Protein AF-A0A972XH77-F1 (afdb_monomer_lite)

Secondary structure (DSSP, 8-state):
-EEES---HHHHHHHHHHHHHHHTS----EEE-HHHHHS--SHHHHHHHH-------TT---TT---

pLDDT: mean 87.5, std 13.57, range [44.97, 97.12]

Structure (mmCIF, N/CA/C/O backbone):
data_AF-A0A972XH77-F1
#
_entry.id   AF-A0A972XH77-F1
#
loop_
_atom_site.group_PDB
_atom_site.id
_atom_site.type_symbol
_atom_site.label_atom_id
_atom_site.label_alt_id
_atom_site.label_comp_id
_atom_site.label_asym_id
_atom_site.label_entity_id
_atom_site.label_seq_id
_atom_site.pdbx_PDB_ins_code
_atom_site.Cartn_x
_atom_site.Cartn_y
_atom_site.Cartn_z
_atom_site.occupancy
_atom_site.B_iso_or_equiv
_atom_site.auth_seq_id
_atom_site.auth_comp_id
_atom_site.auth_asym_id
_ato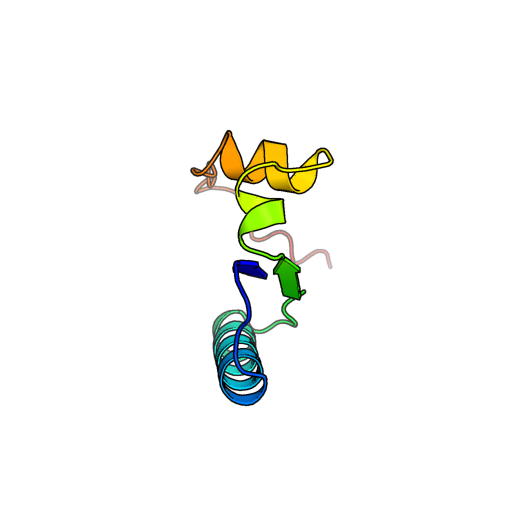m_site.auth_atom_id
_atom_site.pdbx_PDB_model_num
ATOM 1 N N . MET A 1 1 ? -1.536 -0.314 3.658 1.00 89.25 1 MET A N 1
ATOM 2 C CA . MET A 1 1 ? -1.424 -1.644 3.026 1.00 89.25 1 MET A CA 1
ATOM 3 C C . MET A 1 1 ? -0.376 -1.580 1.926 1.00 89.25 1 MET A C 1
ATOM 5 O O . MET A 1 1 ? -0.380 -0.623 1.163 1.00 89.25 1 MET A O 1
ATOM 9 N N . LEU A 1 2 ? 0.529 -2.559 1.874 1.00 93.69 2 LEU A N 1
ATOM 10 C CA . LEU A 1 2 ? 1.542 -2.691 0.822 1.00 93.69 2 LEU A CA 1
ATOM 11 C C . LEU A 1 2 ? 1.218 -3.930 -0.016 1.00 93.69 2 LEU A C 1
ATOM 13 O O . LEU A 1 2 ? 1.020 -5.003 0.551 1.00 93.69 2 LEU A O 1
ATOM 17 N N . VAL A 1 3 ? 1.183 -3.781 -1.337 1.00 95.62 3 VAL A N 1
ATOM 18 C CA . VAL A 1 3 ? 0.980 -4.872 -2.296 1.00 95.62 3 VAL A CA 1
ATOM 19 C C . VAL A 1 3 ? 2.194 -4.948 -3.207 1.00 95.62 3 VAL A C 1
ATOM 21 O O . VAL A 1 3 ? 2.653 -3.927 -3.717 1.00 95.62 3 VAL A O 1
ATOM 24 N N . VAL A 1 4 ? 2.728 -6.152 -3.392 1.00 95.56 4 VAL A N 1
ATOM 25 C CA . VAL A 1 4 ? 3.907 -6.398 -4.225 1.00 95.56 4 VAL A CA 1
ATOM 26 C C . VAL A 1 4 ? 3.506 -7.246 -5.425 1.00 95.56 4 VAL A C 1
ATOM 28 O O . VAL A 1 4 ? 2.973 -8.336 -5.243 1.00 95.56 4 VAL A O 1
ATOM 31 N N . GLY A 1 5 ? 3.813 -6.780 -6.633 1.00 95.56 5 GLY A N 1
ATOM 32 C CA . GLY A 1 5 ? 3.524 -7.481 -7.881 1.00 95.56 5 GLY A CA 1
ATOM 33 C C . GLY A 1 5 ? 2.669 -6.646 -8.825 1.00 95.56 5 GLY A C 1
ATOM 34 O O . GLY A 1 5 ? 2.800 -5.423 -8.857 1.00 95.56 5 GLY A O 1
ATOM 35 N N . ASP A 1 6 ? 1.835 -7.337 -9.591 1.00 95.69 6 ASP A N 1
ATOM 36 C CA . ASP A 1 6 ? 0.888 -6.767 -10.548 1.00 95.69 6 ASP A CA 1
ATOM 37 C C . ASP A 1 6 ? -0.497 -7.366 -10.258 1.00 95.69 6 ASP A C 1
ATOM 39 O O . ASP A 1 6 ? -0.865 -8.380 -10.851 1.00 95.69 6 ASP A O 1
ATOM 43 N N . PRO A 1 7 ? -1.192 -6.877 -9.212 1.00 94.31 7 PRO A N 1
ATOM 44 C CA . PRO A 1 7 ? -2.491 -7.414 -8.838 1.00 94.31 7 PRO A CA 1
ATOM 45 C C . PRO A 1 7 ? -3.543 -7.030 -9.878 1.00 94.31 7 PRO A C 1
ATOM 47 O O . PRO A 1 7 ? -3.539 -5.904 -10.383 1.00 94.31 7 PRO A O 1
ATOM 50 N N . ASP A 1 8 ? -4.493 -7.932 -10.120 1.00 96.56 8 ASP A N 1
ATOM 51 C CA . ASP A 1 8 ? -5.711 -7.555 -10.823 1.00 96.56 8 ASP A CA 1
ATOM 52 C C . ASP A 1 8 ? -6.457 -6.458 -10.040 1.00 96.56 8 ASP A C 1
ATOM 54 O O . ASP A 1 8 ? -6.405 -6.389 -8.804 1.00 96.56 8 ASP A O 1
ATOM 58 N N . ARG A 1 9 ? -7.112 -5.548 -10.767 1.00 94.44 9 ARG A N 1
ATOM 59 C CA . ARG A 1 9 ? -7.777 -4.388 -10.167 1.00 94.44 9 ARG A CA 1
ATOM 60 C C . ARG A 1 9 ? -8.929 -4.807 -9.258 1.00 94.44 9 ARG A C 1
ATOM 62 O O . ARG A 1 9 ? -9.095 -4.183 -8.207 1.00 94.44 9 ARG A O 1
ATOM 69 N N . ASP A 1 10 ? -9.695 -5.813 -9.652 1.00 97.12 10 ASP A N 1
ATOM 70 C CA . ASP A 1 10 ? -10.879 -6.243 -8.914 1.00 97.12 10 ASP A CA 1
ATOM 71 C C . ASP A 1 10 ? -10.448 -6.965 -7.630 1.00 97.12 10 ASP A C 1
ATOM 73 O O . ASP A 1 10 ? -10.915 -6.629 -6.540 1.00 97.12 10 ASP A O 1
ATOM 77 N N . ASP A 1 11 ? -9.427 -7.823 -7.719 1.00 96.50 11 ASP A N 1
ATOM 78 C CA . ASP A 1 11 ? -8.814 -8.469 -6.551 1.00 96.50 11 ASP A CA 1
ATOM 79 C C . ASP A 1 11 ? -8.240 -7.447 -5.554 1.00 96.50 11 ASP A C 1
ATOM 81 O O . ASP A 1 11 ? -8.381 -7.591 -4.330 1.00 96.50 11 ASP A O 1
ATOM 85 N N . LEU A 1 12 ? -7.584 -6.397 -6.065 1.00 96.06 12 LEU A N 1
ATOM 86 C CA . LEU A 1 12 ? -7.056 -5.315 -5.240 1.00 96.06 12 LEU A CA 1
ATOM 87 C C . LEU A 1 12 ? -8.188 -4.546 -4.554 1.00 96.06 12 LEU A C 1
ATOM 89 O O . LEU A 1 12 ? -8.095 -4.283 -3.353 1.00 96.06 12 LEU A O 1
ATOM 93 N N . PHE A 1 13 ? -9.246 -4.200 -5.289 1.00 95.19 13 PHE A N 1
ATOM 94 C CA . PHE A 1 13 ? -10.400 -3.480 -4.754 1.00 95.19 13 PHE A CA 1
ATOM 95 C C . PHE A 1 13 ? -11.071 -4.268 -3.625 1.00 95.19 13 PHE A C 1
ATOM 97 O O . PHE A 1 13 ? -11.265 -3.740 -2.526 1.00 95.19 13 PHE A O 1
ATOM 104 N N . ASP A 1 14 ? -11.312 -5.557 -3.845 1.00 96.62 14 ASP A N 1
ATOM 105 C CA . ASP A 1 14 ? -11.903 -6.448 -2.852 1.00 96.62 14 ASP A CA 1
ATOM 106 C C . ASP A 1 14 ? -11.024 -6.582 -1.602 1.00 96.62 14 ASP A C 1
ATOM 108 O O . ASP A 1 14 ? -11.516 -6.562 -0.467 1.00 96.62 14 ASP A O 1
ATOM 112 N N . ALA A 1 15 ? -9.703 -6.690 -1.773 1.00 95.94 15 ALA A N 1
ATOM 113 C CA . ALA A 1 15 ? -8.770 -6.754 -0.652 1.00 95.94 15 ALA A CA 1
ATOM 114 C C . ALA A 1 15 ? -8.775 -5.467 0.188 1.00 95.94 15 ALA A C 1
ATOM 116 O O . ALA A 1 15 ? -8.756 -5.535 1.422 1.00 95.94 15 ALA A O 1
ATOM 117 N N . VAL A 1 16 ? -8.845 -4.304 -0.463 1.00 96.00 16 VAL A N 1
ATOM 118 C CA . VAL A 1 16 ? -8.922 -2.993 0.198 1.00 96.00 16 VAL A CA 1
ATOM 119 C C . VAL A 1 16 ? -10.250 -2.823 0.924 1.00 96.00 16 VAL A C 1
ATOM 121 O O . VAL A 1 16 ? -10.253 -2.372 2.073 1.00 96.00 16 VAL A O 1
ATOM 124 N N . GLY A 1 17 ? -11.359 -3.246 0.313 1.00 96.12 17 GLY A N 1
ATOM 125 C CA . GLY A 1 17 ? -12.680 -3.255 0.940 1.00 96.12 17 GLY A CA 1
ATOM 126 C C . GLY A 1 17 ? -12.681 -4.068 2.233 1.00 96.12 17 GLY A C 1
ATOM 127 O O . GLY A 1 17 ? -13.002 -3.541 3.299 1.00 96.12 17 GLY A O 1
ATOM 128 N N . ARG A 1 18 ? -12.195 -5.316 2.184 1.00 96.06 18 ARG A N 1
ATOM 129 C CA . ARG A 1 18 ? -12.077 -6.176 3.377 1.00 96.06 18 ARG A CA 1
ATOM 130 C C . ARG A 1 18 ? -11.212 -5.550 4.471 1.00 96.06 18 ARG A C 1
ATOM 132 O O . ARG A 1 18 ? -11.573 -5.606 5.647 1.00 96.06 18 ARG A O 1
ATOM 139 N N . ALA A 1 19 ? -10.070 -4.969 4.104 1.00 95.69 19 ALA A N 1
ATOM 140 C CA . ALA A 1 19 ? -9.172 -4.329 5.061 1.00 95.69 19 ALA A CA 1
ATOM 141 C C . ALA A 1 19 ? -9.822 -3.101 5.719 1.00 95.69 19 ALA A C 1
ATOM 143 O O . ALA A 1 19 ? -9.733 -2.946 6.936 1.00 95.69 19 ALA A O 1
ATOM 144 N N . THR A 1 20 ? -10.519 -2.281 4.933 1.00 94.31 20 THR A N 1
ATOM 145 C CA . THR A 1 20 ? -11.238 -1.087 5.399 1.00 94.31 20 THR A CA 1
ATOM 146 C C . THR A 1 20 ? -12.355 -1.465 6.366 1.00 94.31 20 THR A C 1
ATOM 148 O O . THR A 1 20 ? -12.413 -0.927 7.470 1.00 94.31 20 THR A O 1
ATOM 151 N N . THR A 1 21 ? -13.184 -2.456 6.016 1.00 96.31 21 THR A N 1
ATOM 152 C CA . THR A 1 21 ? -14.244 -2.970 6.899 1.00 96.31 21 THR A CA 1
ATOM 153 C C . THR A 1 21 ? -13.677 -3.504 8.211 1.00 96.31 21 THR A C 1
ATOM 155 O O . THR A 1 21 ? -14.221 -3.221 9.273 1.00 96.31 21 THR A O 1
ATOM 158 N N . ARG A 1 22 ? -12.564 -4.248 8.165 1.00 95.31 22 ARG A N 1
ATOM 159 C CA . ARG A 1 22 ? -11.947 -4.822 9.369 1.00 95.31 22 ARG A CA 1
ATOM 160 C C . ARG A 1 22 ? -11.296 -3.773 10.271 1.00 95.31 22 ARG A C 1
ATOM 162 O O . ARG A 1 22 ? -11.279 -3.954 11.484 1.00 95.31 22 ARG A O 1
ATOM 169 N N . LEU A 1 23 ? -10.715 -2.726 9.690 1.00 93.00 23 LEU A N 1
ATOM 170 C CA . LEU A 1 23 ? -10.016 -1.675 10.433 1.00 93.00 23 LEU A CA 1
ATO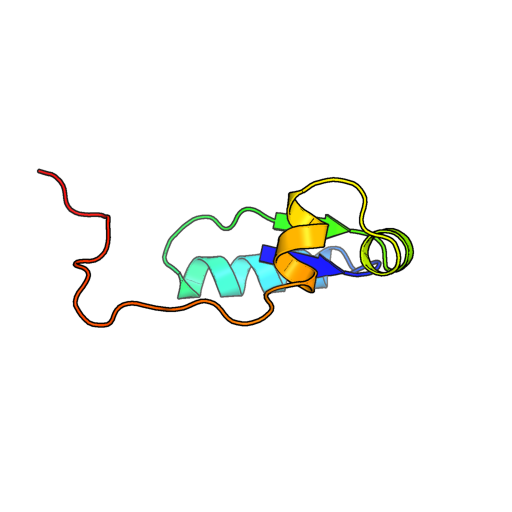M 171 C C . LEU A 1 23 ? -10.934 -0.522 10.856 1.00 93.00 23 LEU A C 1
ATOM 173 O O . LEU A 1 23 ? -10.520 0.284 11.684 1.00 93.00 23 LEU A O 1
ATOM 177 N N . GLY A 1 24 ? -12.137 -0.418 10.282 1.00 94.44 24 GLY A N 1
ATOM 178 C CA . GLY A 1 24 ? -13.073 0.682 10.532 1.00 94.44 24 GLY A CA 1
ATOM 179 C C . GLY A 1 24 ? -12.584 2.044 10.025 1.00 94.44 24 GLY A C 1
ATOM 180 O O . GLY A 1 24 ? -13.106 3.072 10.441 1.00 94.44 24 GLY A O 1
ATOM 181 N N . LYS A 1 25 ? -11.565 2.071 9.159 1.00 93.00 25 LYS A N 1
ATOM 182 C CA . LYS A 1 25 ? -10.964 3.293 8.610 1.00 93.00 25 LYS A CA 1
ATOM 183 C C . LYS A 1 25 ? -10.391 3.060 7.222 1.00 93.00 25 LYS A C 1
ATOM 185 O O . LYS A 1 25 ? -10.051 1.927 6.875 1.00 93.00 25 LYS A O 1
ATOM 190 N N . GLU A 1 26 ? -10.240 4.146 6.469 1.00 91.06 26 GLU A N 1
ATOM 191 C CA . GLU A 1 26 ? -9.645 4.117 5.135 1.00 91.06 26 GLU A CA 1
ATOM 192 C C . GLU A 1 26 ? -8.219 3.551 5.168 1.00 91.06 26 GLU A C 1
ATOM 194 O O . GLU A 1 26 ? -7.412 3.840 6.061 1.00 91.06 26 GLU A O 1
ATOM 199 N N . VAL A 1 27 ? -7.914 2.713 4.179 1.00 93.62 27 VAL A N 1
ATOM 200 C CA . VAL A 1 27 ? -6.620 2.056 4.041 1.00 93.62 27 VAL A CA 1
ATOM 201 C C . VAL A 1 27 ? -5.837 2.699 2.906 1.00 93.62 27 VAL A C 1
ATOM 203 O O . VAL A 1 27 ? -6.156 2.506 1.740 1.00 93.62 27 VAL A O 1
ATOM 206 N N . ASN A 1 28 ? -4.731 3.364 3.244 1.00 92.94 28 ASN A N 1
ATOM 207 C CA . ASN A 1 28 ? -3.765 3.826 2.246 1.00 92.94 28 ASN A CA 1
ATOM 208 C C . ASN A 1 28 ? -3.089 2.630 1.572 1.00 92.94 28 ASN A C 1
ATOM 210 O O . ASN A 1 28 ? -2.469 1.798 2.249 1.00 92.94 28 ASN A O 1
ATOM 214 N N . VAL A 1 29 ? -3.185 2.546 0.248 1.00 93.88 29 VAL A N 1
ATOM 215 C CA . VAL A 1 29 ? -2.644 1.438 -0.548 1.00 93.88 29 VAL A CA 1
ATOM 216 C C . VAL A 1 29 ? -1.410 1.898 -1.304 1.00 93.88 29 VAL A C 1
ATOM 218 O O . VAL A 1 29 ? -1.445 2.877 -2.042 1.00 93.88 29 VAL A O 1
ATOM 221 N N . HIS A 1 30 ? -0.324 1.146 -1.161 1.00 93.81 30 HIS A N 1
ATOM 222 C CA . HIS A 1 30 ? 0.868 1.293 -1.984 1.00 93.81 30 HIS A CA 1
ATOM 223 C C . HIS A 1 30 ? 1.089 0.000 -2.762 1.00 93.81 30 HIS A C 1
ATOM 225 O O . HIS A 1 30 ? 1.305 -1.049 -2.158 1.00 93.81 30 HIS A O 1
ATOM 231 N N . VAL A 1 31 ? 1.042 0.077 -4.092 1.00 95.06 31 VAL A N 1
ATOM 232 C CA . VAL A 1 31 ? 1.358 -1.045 -4.985 1.00 95.06 31 VAL A CA 1
ATOM 233 C C . VAL A 1 31 ? 2.760 -0.835 -5.543 1.00 95.06 31 VAL A C 1
ATOM 235 O O . VAL A 1 31 ? 3.081 0.245 -6.039 1.00 95.06 31 VAL A O 1
ATOM 238 N N . VAL A 1 32 ? 3.612 -1.848 -5.435 1.00 95.69 32 VAL A N 1
ATOM 239 C CA . VAL A 1 32 ? 4.985 -1.817 -5.949 1.00 95.69 32 VAL A CA 1
ATOM 240 C C . VAL A 1 32 ? 5.259 -3.057 -6.781 1.00 95.69 32 VAL A C 1
ATOM 242 O O . VAL A 1 32 ? 4.793 -4.145 -6.461 1.00 95.69 32 VAL A O 1
ATOM 245 N N . THR A 1 33 ? 6.062 -2.924 -7.833 1.00 96.00 33 THR A N 1
ATOM 246 C CA . THR A 1 33 ? 6.445 -4.084 -8.644 1.00 96.00 33 THR A CA 1
ATOM 247 C C . THR A 1 33 ? 7.346 -5.034 -7.854 1.00 96.00 33 THR A C 1
ATOM 249 O O . THR A 1 33 ? 8.073 -4.625 -6.941 1.00 96.00 33 THR A O 1
ATOM 252 N N . ALA A 1 34 ? 7.382 -6.306 -8.256 1.00 95.62 34 ALA A N 1
ATOM 253 C CA . ALA A 1 34 ? 8.306 -7.283 -7.676 1.00 95.62 34 ALA A CA 1
ATOM 254 C C . ALA A 1 34 ? 9.777 -6.832 -7.788 1.00 95.62 34 ALA A C 1
ATOM 256 O O . ALA A 1 34 ? 10.564 -7.029 -6.862 1.00 95.62 34 ALA A O 1
ATOM 257 N N . ALA A 1 35 ? 10.142 -6.153 -8.883 1.00 95.31 35 ALA A N 1
ATOM 258 C CA . ALA A 1 35 ? 11.481 -5.599 -9.074 1.00 95.31 35 ALA A CA 1
ATOM 259 C C . ALA A 1 35 ? 11.803 -4.479 -8.067 1.00 95.31 35 ALA A C 1
ATOM 261 O O . ALA A 1 35 ? 12.900 -4.459 -7.501 1.00 95.31 35 ALA A O 1
ATOM 262 N N . ALA A 1 36 ? 10.848 -3.580 -7.806 1.00 94.19 36 ALA A N 1
ATOM 263 C CA . ALA A 1 36 ? 11.000 -2.522 -6.808 1.00 94.19 36 ALA A CA 1
ATOM 264 C C . ALA A 1 36 ? 11.094 -3.091 -5.384 1.00 94.19 36 ALA A C 1
ATOM 266 O O . ALA A 1 36 ? 11.870 -2.592 -4.576 1.00 94.19 36 ALA A O 1
ATOM 267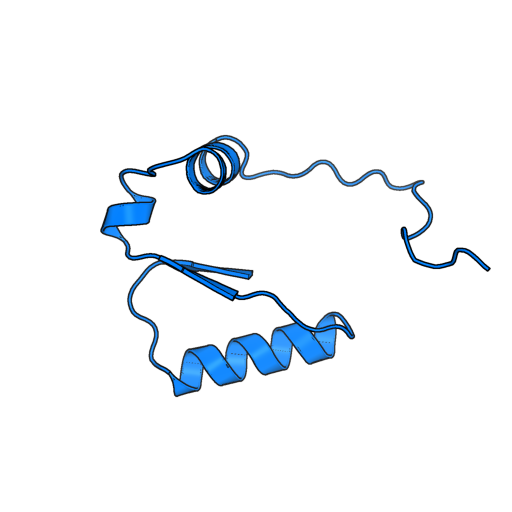 N N . TRP A 1 37 ? 10.371 -4.169 -5.078 1.00 95.00 37 TRP A N 1
ATOM 268 C CA . TRP A 1 37 ? 10.500 -4.869 -3.798 1.00 95.00 37 TRP A CA 1
ATOM 269 C C . TRP A 1 37 ? 11.834 -5.619 -3.651 1.00 95.00 37 TRP A C 1
ATOM 271 O O . TRP A 1 37 ? 12.441 -5.644 -2.574 1.00 95.00 37 TRP A O 1
ATOM 281 N N . ALA A 1 38 ? 12.332 -6.228 -4.731 1.00 94.50 38 ALA A N 1
ATOM 282 C CA . ALA A 1 38 ? 13.615 -6.926 -4.737 1.00 94.50 38 ALA A CA 1
ATOM 283 C C . ALA A 1 38 ? 14.778 -5.960 -4.470 1.00 94.50 38 ALA A C 1
ATOM 285 O O . ALA A 1 38 ? 15.635 -6.252 -3.631 1.00 94.50 38 ALA A O 1
ATOM 286 N N . LYS A 1 39 ? 14.760 -4.795 -5.129 1.00 94.69 39 LYS A N 1
ATOM 287 C CA . LYS A 1 39 ? 15.758 -3.726 -5.003 1.00 94.69 39 LYS A CA 1
ATOM 288 C C . LYS A 1 39 ? 15.075 -2.431 -4.535 1.00 94.69 39 LYS A C 1
ATOM 290 O O . LYS A 1 39 ? 14.829 -1.550 -5.365 1.00 94.69 39 LYS A O 1
ATOM 295 N N . PRO A 1 40 ? 14.747 -2.322 -3.232 1.00 90.81 40 PRO A N 1
ATOM 296 C CA . PRO A 1 40 ? 14.017 -1.181 -2.699 1.00 90.81 40 PRO A CA 1
ATOM 297 C C . PRO A 1 40 ? 14.792 0.111 -2.928 1.00 90.81 40 PRO A C 1
ATOM 299 O O . PRO A 1 40 ? 15.988 0.205 -2.659 1.00 90.81 40 PRO A O 1
ATOM 302 N N . LYS A 1 41 ? 14.081 1.117 -3.431 1.00 89.25 41 LYS A N 1
ATOM 303 C CA . LYS A 1 41 ? 14.566 2.492 -3.503 1.00 89.25 41 LYS A CA 1
ATOM 304 C C . LYS A 1 41 ? 13.826 3.311 -2.453 1.00 89.25 41 LYS A C 1
ATOM 306 O O . LYS A 1 41 ? 12.603 3.233 -2.354 1.00 89.25 41 LYS A O 1
ATOM 311 N N . GLY A 1 42 ? 14.572 4.098 -1.686 1.00 88.12 42 GLY A N 1
ATOM 312 C CA . GLY A 1 42 ? 14.023 4.953 -0.637 1.00 88.12 42 GLY A CA 1
ATOM 313 C C . GLY A 1 42 ? 13.872 4.266 0.723 1.00 88.12 42 GLY A C 1
ATOM 314 O O . GLY A 1 42 ? 14.023 3.050 0.870 1.00 88.12 42 GLY A O 1
ATOM 315 N N . ALA A 1 43 ? 13.594 5.087 1.736 1.00 89.94 43 ALA A N 1
ATOM 316 C CA . ALA A 1 43 ? 13.616 4.674 3.136 1.00 89.94 43 ALA A CA 1
ATOM 317 C C . ALA A 1 43 ? 12.476 3.713 3.501 1.00 89.94 43 ALA A C 1
ATOM 319 O O . ALA A 1 43 ? 12.706 2.767 4.245 1.00 89.94 43 ALA A O 1
ATOM 320 N N . PHE A 1 44 ? 11.273 3.906 2.948 1.00 89.69 44 PHE A N 1
ATOM 321 C CA . PHE A 1 44 ? 10.093 3.123 3.326 1.00 89.69 44 PHE A CA 1
ATOM 322 C C . PHE A 1 44 ? 10.250 1.625 3.029 1.00 89.69 44 PHE A C 1
ATOM 324 O O . PHE A 1 44 ? 10.240 0.813 3.950 1.00 89.69 44 PHE A O 1
ATOM 331 N N . LEU A 1 45 ? 10.451 1.246 1.760 1.00 92.88 45 LEU A N 1
ATOM 332 C CA . LEU A 1 45 ? 10.580 -0.170 1.392 1.00 92.88 45 LEU A CA 1
ATOM 333 C C . LEU A 1 45 ? 11.821 -0.812 2.023 1.00 92.88 45 LEU A C 1
ATOM 335 O O . LEU A 1 45 ? 11.778 -1.982 2.395 1.00 92.88 45 LEU A O 1
ATOM 339 N N . SER A 1 46 ? 12.904 -0.044 2.186 1.00 93.25 46 SER A N 1
ATOM 340 C CA . SER A 1 46 ? 14.115 -0.512 2.869 1.00 93.25 46 SER A CA 1
ATOM 341 C C . SER A 1 46 ? 13.842 -0.826 4.340 1.00 93.25 46 SER A C 1
ATOM 343 O O . SER A 1 46 ? 14.221 -1.893 4.813 1.00 93.25 46 SER A O 1
ATOM 345 N N . ALA A 1 47 ? 13.136 0.059 5.049 1.00 90.81 47 ALA A N 1
ATOM 346 C CA . ALA A 1 47 ? 12.792 -0.125 6.454 1.00 90.81 47 ALA A CA 1
ATOM 347 C C . ALA A 1 47 ? 11.821 -1.292 6.663 1.00 90.81 47 ALA A C 1
ATOM 349 O O . ALA A 1 47 ? 12.064 -2.118 7.541 1.00 90.81 47 ALA A O 1
ATOM 350 N N . VAL A 1 48 ? 10.775 -1.398 5.833 1.00 91.31 48 VAL A N 1
ATOM 351 C CA . VAL A 1 48 ? 9.796 -2.500 5.884 1.00 91.31 48 VAL A CA 1
ATOM 352 C C . VAL A 1 48 ? 10.476 -3.847 5.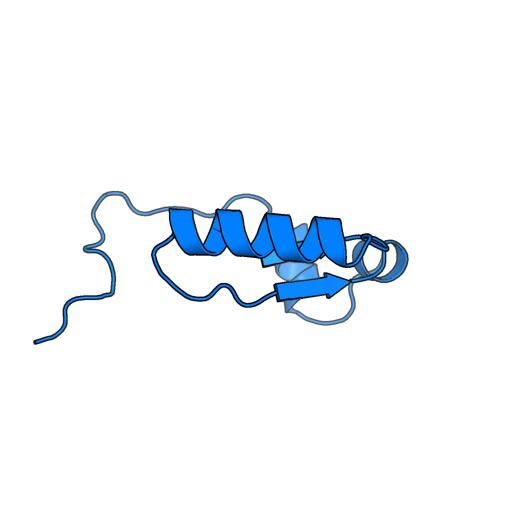631 1.00 91.31 48 VAL A C 1
ATOM 354 O O . VAL A 1 48 ? 10.196 -4.821 6.322 1.00 91.31 48 VAL A O 1
ATOM 357 N N . LYS A 1 49 ? 11.398 -3.913 4.664 1.00 90.62 49 LYS A N 1
ATOM 358 C CA . LYS A 1 49 ? 12.124 -5.149 4.347 1.00 90.62 49 LYS A CA 1
ATOM 359 C C . LYS A 1 49 ? 13.161 -5.516 5.413 1.00 90.62 49 LYS A C 1
ATOM 361 O O . LYS A 1 49 ? 13.371 -6.698 5.660 1.00 90.62 49 LYS A O 1
ATOM 366 N N . ALA A 1 50 ? 13.798 -4.524 6.037 1.00 91.75 50 ALA A N 1
ATOM 367 C CA . ALA A 1 50 ? 14.771 -4.736 7.109 1.00 91.75 50 ALA A CA 1
ATOM 368 C C . ALA A 1 50 ? 14.116 -5.117 8.448 1.00 91.75 50 ALA A C 1
ATOM 370 O O . ALA A 1 50 ? 14.719 -5.842 9.233 1.00 91.75 50 ALA A O 1
ATOM 371 N N . ASN A 1 51 ? 12.888 -4.653 8.700 1.00 89.19 51 ASN A N 1
ATOM 372 C CA . ASN A 1 51 ? 12.173 -4.852 9.959 1.00 89.19 51 ASN A CA 1
ATOM 373 C C . ASN A 1 51 ? 10.776 -5.433 9.687 1.00 89.19 51 ASN A C 1
ATOM 375 O O . ASN A 1 51 ? 9.780 -4.714 9.773 1.00 89.19 51 ASN A O 1
ATOM 379 N N . PRO A 1 52 ? 10.671 -6.732 9.353 1.00 82.88 52 PRO A N 1
ATOM 380 C CA . PRO A 1 52 ? 9.381 -7.362 9.068 1.00 82.88 52 PRO A CA 1
ATOM 381 C C . PRO A 1 52 ? 8.502 -7.524 10.318 1.00 82.88 52 PRO A C 1
ATOM 383 O O . PRO A 1 52 ? 7.323 -7.849 10.205 1.00 82.88 52 PRO A O 1
ATOM 386 N N . LEU A 1 53 ? 9.072 -7.313 11.507 1.00 88.50 53 LEU A N 1
ATOM 387 C CA . LEU A 1 53 ? 8.379 -7.368 12.786 1.00 88.50 53 LEU A CA 1
ATOM 388 C C . LEU A 1 53 ? 8.217 -5.951 13.336 1.00 88.50 53 LEU A C 1
ATOM 390 O O . LEU A 1 53 ? 9.179 -5.187 13.394 1.00 88.50 53 LEU A O 1
ATOM 394 N N . ALA A 1 54 ? 7.002 -5.626 13.770 1.00 77.06 54 ALA A N 1
ATOM 395 C CA . ALA A 1 54 ? 6.710 -4.401 14.498 1.00 77.06 54 ALA A CA 1
ATOM 396 C C . ALA A 1 54 ? 6.476 -4.733 15.975 1.00 77.06 54 ALA A C 1
ATOM 398 O O . ALA A 1 54 ? 5.744 -5.669 16.298 1.00 77.06 54 ALA A O 1
ATOM 399 N N . ILE A 1 55 ? 7.089 -3.956 16.868 1.00 82.12 55 ILE A N 1
ATOM 400 C CA . ILE A 1 55 ? 6.818 -4.044 18.304 1.00 82.12 55 ILE A CA 1
ATOM 401 C C . ILE A 1 55 ? 5.486 -3.341 18.561 1.00 82.12 55 ILE A C 1
ATOM 403 O O . ILE A 1 55 ? 5.350 -2.152 18.275 1.00 82.12 55 ILE A O 1
ATOM 407 N N . VAL A 1 56 ? 4.512 -4.074 19.098 1.00 80.81 56 VAL A N 1
ATOM 408 C CA . VAL A 1 56 ? 3.222 -3.517 19.516 1.00 80.81 56 VAL A CA 1
ATOM 409 C C . VAL A 1 56 ? 3.223 -3.421 21.043 1.00 80.81 56 VAL A C 1
ATOM 411 O O . VAL A 1 56 ? 3.203 -4.462 21.702 1.00 80.81 56 VAL A O 1
ATOM 414 N N . PRO A 1 57 ? 3.291 -2.210 21.625 1.00 78.69 57 PRO A N 1
ATOM 415 C CA . PRO A 1 57 ? 3.160 -2.043 23.067 1.00 78.69 57 PRO A CA 1
ATOM 416 C C . PRO A 1 57 ? 1.735 -2.407 23.499 1.00 78.69 57 PRO A C 1
ATOM 418 O O . PRO A 1 57 ? 0.767 -1.906 22.930 1.00 78.69 57 PRO A O 1
ATOM 421 N N . LEU A 1 58 ? 1.613 -3.281 24.500 1.00 79.31 58 LEU A N 1
ATOM 422 C CA . LEU A 1 58 ? 0.322 -3.787 24.985 1.00 79.31 58 LEU A CA 1
ATOM 423 C C . LEU A 1 58 ? -0.458 -2.743 25.801 1.00 79.31 58 LEU A C 1
ATOM 425 O O . LEU A 1 58 ? -1.681 -2.807 25.855 1.00 79.31 58 LEU A O 1
ATOM 429 N N . ASP A 1 59 ? 0.244 -1.757 26.365 1.00 76.88 59 ASP A N 1
ATOM 430 C CA . ASP A 1 59 ? -0.318 -0.776 27.301 1.00 76.88 59 ASP A CA 1
ATOM 431 C C . ASP A 1 59 ? -0.583 0.600 26.670 1.00 76.88 59 ASP A C 1
ATOM 433 O O . ASP A 1 59 ? -0.859 1.571 27.373 1.00 76.88 59 ASP A O 1
ATOM 437 N N . SER A 1 60 ? -0.461 0.733 25.345 1.00 59.59 60 SER A N 1
ATOM 438 C CA . SER A 1 60 ? -0.709 2.018 24.693 1.00 59.59 60 SER A CA 1
ATOM 439 C C . SER A 1 60 ? -2.214 2.188 24.452 1.00 59.59 60 SER A C 1
ATOM 441 O O . SER A 1 60 ? -2.788 1.382 23.712 1.00 59.59 60 SER A O 1
ATOM 443 N N . PRO A 1 61 ? -2.876 3.207 25.042 1.00 59.31 61 PRO A N 1
ATOM 444 C CA . PRO A 1 61 ? -4.238 3.539 24.655 1.00 59.31 61 PRO A CA 1
ATOM 445 C C . PRO A 1 61 ? -4.230 3.832 23.156 1.00 59.31 61 PRO A C 1
ATOM 447 O O . PRO A 1 61 ? -3.345 4.538 22.666 1.00 59.31 61 PRO A O 1
ATOM 450 N N . LEU A 1 62 ? -5.177 3.235 22.427 1.00 62.25 62 LEU A N 1
ATOM 451 C CA . LEU A 1 62 ? -5.351 3.453 20.994 1.00 62.25 62 LEU A CA 1
ATOM 452 C C . LEU A 1 62 ? -5.271 4.958 20.734 1.00 62.25 62 LEU A C 1
ATOM 454 O O . LEU A 1 62 ? -6.084 5.723 21.246 1.00 62.25 62 LEU A O 1
ATOM 458 N N . LEU A 1 63 ? -4.243 5.379 19.997 1.00 57.38 63 LEU A N 1
ATOM 459 C CA . LEU A 1 63 ? -3.998 6.772 19.647 1.00 57.38 63 LEU A CA 1
ATOM 460 C C . LEU A 1 63 ? -5.183 7.238 18.782 1.00 57.38 63 LEU A C 1
ATOM 462 O O . LEU A 1 63 ? -5.190 7.023 17.570 1.00 57.38 63 LEU A O 1
ATOM 466 N N . GLY A 1 64 ? -6.240 7.739 19.424 1.00 52.50 64 GLY A N 1
ATOM 467 C CA . GLY A 1 64 ? -7.536 7.915 18.771 1.00 52.50 64 GLY A CA 1
ATOM 468 C C . GLY A 1 64 ? -8.679 8.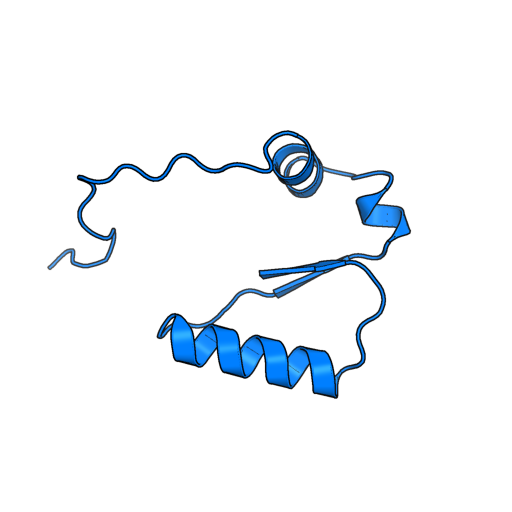500 19.601 1.00 52.50 64 GLY A C 1
ATOM 469 O O . GLY A 1 64 ? -9.706 8.783 19.002 1.00 52.50 64 GLY A O 1
ATOM 470 N N . GLU A 1 65 ? -8.528 8.751 20.904 1.00 47.78 65 GLU A N 1
ATOM 471 C CA . GLU A 1 65 ? -9.506 9.553 21.660 1.00 47.78 65 GLU A CA 1
ATOM 472 C C . GLU A 1 65 ? -8.785 10.682 22.401 1.00 47.78 65 GLU A C 1
ATOM 474 O O . GLU A 1 65 ? -8.408 10.564 23.564 1.00 47.78 65 GLU A O 1
ATOM 479 N N . ALA A 1 66 ? -8.536 11.777 21.684 1.00 45.06 66 ALA A N 1
ATOM 480 C CA . ALA A 1 66 ? -8.314 13.078 22.296 1.00 45.06 66 ALA A CA 1
ATOM 481 C C . ALA A 1 66 ? -9.621 13.863 22.137 1.00 45.06 66 ALA A C 1
ATOM 483 O O . ALA A 1 66 ? -10.056 14.103 21.009 1.00 45.06 66 ALA A O 1
ATOM 484 N N . SER A 1 67 ? -10.251 14.138 23.282 1.00 44.97 67 SER A N 1
ATOM 485 C CA . SER A 1 67 ? -11.434 14.985 23.470 1.00 44.97 67 SER A CA 1
ATOM 486 C C . SER A 1 67 ? -11.291 16.387 22.889 1.00 44.97 67 SER A C 1
ATOM 488 O O . SER A 1 67 ? -10.148 16.897 22.834 1.00 44.97 67 SER A O 1
#

Radius of gyration: 14.98 Å; chains: 1; bounding box: 30×24×38 Å

Sequence (67 aa):
MLVVG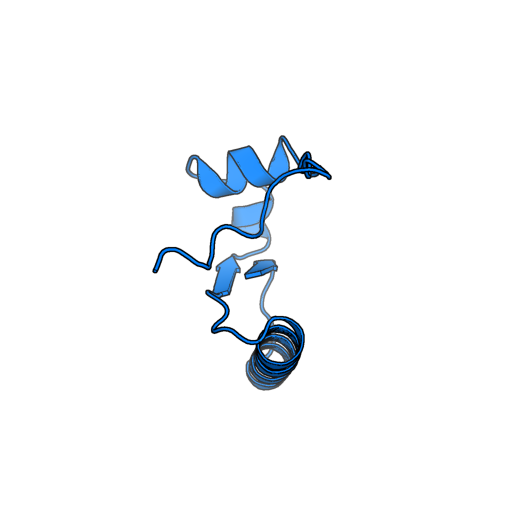DPDRDDLFDAVGRATTRLGKEVNVHVVTAAAWAKPKGAFLSAVKANPLAIVPLDSPLLGEAS

Foldseek 3Di:
DEAEADDDPVVVVVVQVVVCVVVVHHDDYDYYYNVCLVPPDDDVSVVCVVDVDDDDDPPDDDPPDDD